Protein AF-A0A855XLE9-F1 (afdb_monomer_lite)

Structure (mmCIF, N/CA/C/O backbone):
data_AF-A0A855XLE9-F1
#
_entry.id   AF-A0A855XLE9-F1
#
loop_
_atom_site.group_PDB
_atom_site.id
_atom_site.type_symbol
_atom_site.label_atom_id
_atom_site.label_alt_id
_atom_site.label_comp_id
_atom_site.label_asym_id
_atom_site.label_entity_id
_atom_site.label_seq_id
_atom_site.pdbx_PDB_ins_code
_atom_site.Cartn_x
_atom_site.Cartn_y
_atom_site.Cartn_z
_atom_site.occupancy
_atom_site.B_iso_or_equiv
_atom_site.auth_seq_id
_atom_site.auth_comp_id
_atom_site.auth_asym_id
_atom_site.auth_atom_id
_atom_site.pdbx_PDB_model_num
ATOM 1 N N . LEU A 1 1 ? -16.270 7.898 1.297 1.00 55.00 1 LEU A N 1
ATOM 2 C CA . LEU A 1 1 ? -15.274 7.518 0.267 1.00 55.00 1 LEU A CA 1
ATOM 3 C C . LEU A 1 1 ? -14.147 8.539 0.316 1.00 55.00 1 LEU A C 1
ATOM 5 O O . LEU A 1 1 ? -14.414 9.713 0.087 1.00 55.00 1 LEU A O 1
ATOM 9 N N .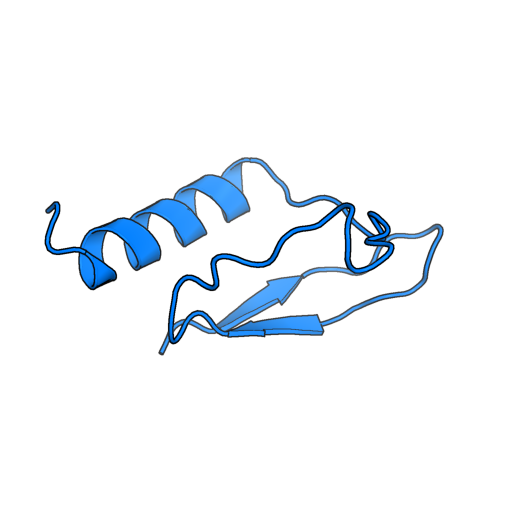 ALA A 1 2 ? -12.941 8.123 0.703 1.00 59.47 2 ALA A N 1
ATOM 10 C CA . ALA A 1 2 ? -11.780 9.007 0.773 1.00 59.47 2 ALA A CA 1
ATOM 11 C C . ALA A 1 2 ? -11.023 8.977 -0.561 1.00 59.47 2 ALA A C 1
ATOM 13 O O . ALA A 1 2 ? -10.678 7.898 -1.040 1.00 59.47 2 ALA A O 1
ATOM 14 N N . ASN A 1 3 ? -10.770 10.154 -1.136 1.00 58.81 3 ASN A N 1
ATOM 15 C CA . ASN A 1 3 ? -9.992 10.316 -2.362 1.00 58.81 3 ASN A CA 1
ATOM 16 C C . ASN A 1 3 ? -8.711 11.083 -2.032 1.00 58.81 3 ASN A C 1
ATOM 18 O O . ASN A 1 3 ? -8.760 12.290 -1.788 1.00 58.81 3 ASN A O 1
ATOM 22 N N . LEU A 1 4 ? -7.567 10.396 -2.031 1.00 67.88 4 LEU A N 1
ATOM 23 C CA . LEU A 1 4 ? -6.268 11.027 -1.794 1.00 67.88 4 LEU A CA 1
ATOM 24 C C . LEU A 1 4 ? -5.474 11.094 -3.101 1.00 67.88 4 LEU A C 1
ATOM 26 O O . LEU A 1 4 ? -5.214 10.065 -3.724 1.00 67.88 4 LEU A O 1
ATOM 30 N N . TRP A 1 5 ? -5.088 12.301 -3.520 1.00 69.38 5 TRP A N 1
ATOM 31 C CA . TRP A 1 5 ? -4.258 12.490 -4.709 1.00 69.38 5 TRP A CA 1
ATOM 32 C C . TRP A 1 5 ? -2.802 12.129 -4.418 1.00 69.38 5 TRP A C 1
ATOM 34 O O . TRP A 1 5 ? -2.164 12.728 -3.550 1.00 69.38 5 TRP A O 1
ATOM 44 N N . ILE A 1 6 ? -2.265 11.180 -5.178 1.00 71.88 6 ILE A N 1
ATOM 45 C CA . ILE A 1 6 ? -0.851 10.825 -5.179 1.00 71.88 6 ILE A CA 1
ATOM 46 C C . ILE A 1 6 ? -0.163 11.564 -6.321 1.00 71.88 6 ILE A C 1
ATOM 48 O O . ILE A 1 6 ? -0.377 11.277 -7.503 1.00 71.88 6 ILE A O 1
ATOM 52 N N . ASN A 1 7 ? 0.729 12.483 -5.947 1.00 67.94 7 A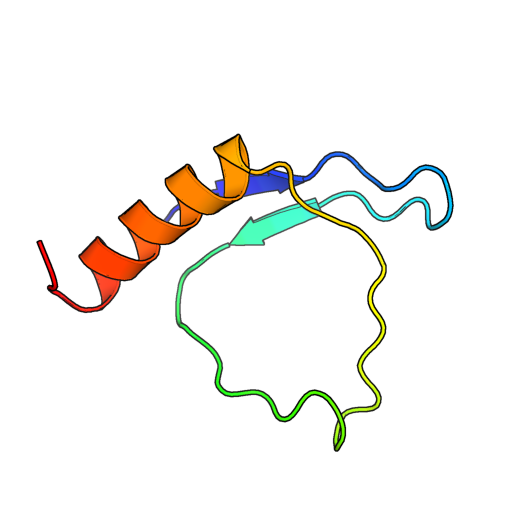SN A N 1
ATOM 53 C CA . ASN A 1 7 ? 1.681 13.062 -6.884 1.00 67.94 7 ASN A CA 1
ATOM 54 C C . ASN A 1 7 ? 2.597 11.975 -7.432 1.00 67.94 7 ASN A C 1
ATOM 56 O O . ASN A 1 7 ? 3.096 11.132 -6.692 1.00 67.94 7 ASN A O 1
ATOM 60 N N . GLY A 1 8 ? 2.811 12.001 -8.739 1.00 64.25 8 GLY A N 1
ATOM 61 C CA . GLY A 1 8 ? 3.503 10.914 -9.406 1.00 64.25 8 GLY A CA 1
ATOM 62 C C . GLY A 1 8 ? 4.993 10.903 -9.148 1.00 64.25 8 GLY A C 1
ATOM 63 O O . GLY A 1 8 ? 5.610 11.957 -8.998 1.00 64.25 8 GLY A O 1
ATOM 64 N N . SER A 1 9 ? 5.557 9.697 -9.115 1.00 67.81 9 SER A N 1
ATOM 65 C CA . SER A 1 9 ? 7.001 9.516 -9.026 1.00 67.81 9 SER A CA 1
ATOM 66 C C . SER A 1 9 ? 7.666 10.067 -10.284 1.00 67.81 9 SER A C 1
ATOM 68 O O . SER A 1 9 ? 7.212 9.813 -11.402 1.00 67.81 9 SER A O 1
ATOM 70 N N . VAL A 1 10 ? 8.780 10.775 -10.101 1.00 64.81 10 VAL A N 1
ATOM 71 C CA . VAL A 1 10 ? 9.609 11.301 -11.196 1.00 64.81 10 VAL A CA 1
ATOM 72 C C . VAL A 1 10 ? 10.174 10.165 -12.059 1.00 64.81 10 VAL A C 1
ATOM 74 O O . VAL A 1 10 ? 10.373 10.353 -13.254 1.00 64.81 10 VAL A O 1
ATOM 77 N N . SER A 1 11 ? 10.392 8.979 -11.482 1.00 68.38 11 SER A N 1
ATOM 78 C CA . SER A 1 11 ? 11.002 7.842 -12.183 1.00 68.38 11 SER A CA 1
ATOM 79 C C . SER A 1 11 ? 10.011 6.957 -12.942 1.00 68.38 11 SER A C 1
ATOM 81 O O . SER A 1 11 ? 10.413 6.291 -13.889 1.00 68.38 11 SER A O 1
ATOM 83 N N . THR A 1 12 ? 8.733 6.932 -12.551 1.00 71.06 12 THR A N 1
ATOM 84 C CA . THR A 1 12 ? 7.721 6.041 -13.158 1.00 71.06 12 THR A CA 1
ATOM 85 C C . THR A 1 12 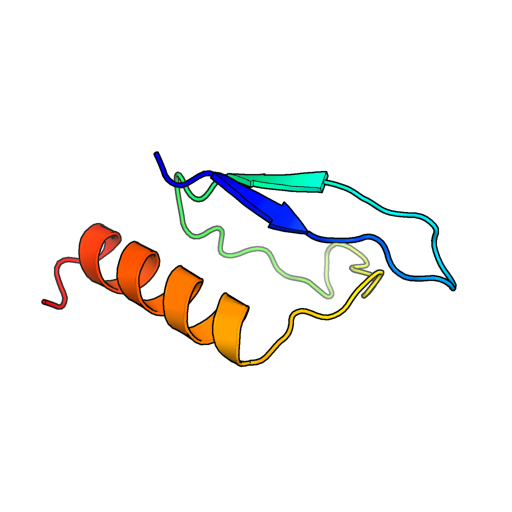? 6.581 6.791 -13.843 1.00 71.06 12 THR A C 1
ATOM 87 O O . THR A 1 12 ? 5.827 6.188 -14.600 1.00 71.06 12 THR A O 1
ATOM 90 N N . GLY A 1 13 ? 6.416 8.093 -13.578 1.00 72.00 13 GLY A N 1
ATOM 91 C CA . GLY A 1 13 ? 5.351 8.927 -14.145 1.00 72.00 13 GLY A CA 1
ATOM 92 C C . GLY A 1 13 ? 3.941 8.628 -13.614 1.00 72.00 13 GLY A C 1
ATOM 93 O O . GLY A 1 13 ? 2.990 9.311 -13.997 1.00 72.00 13 GLY A O 1
ATOM 94 N N . VAL A 1 14 ? 3.784 7.647 -12.720 1.00 71.69 14 VAL A N 1
ATOM 95 C CA . VAL A 1 14 ? 2.478 7.176 -12.238 1.00 71.69 14 VAL A CA 1
ATOM 96 C C . VAL A 1 14 ? 1.854 8.188 -11.278 1.00 71.69 14 VAL A C 1
ATOM 98 O O . VAL A 1 14 ? 2.304 8.308 -10.142 1.00 71.69 14 VAL A O 1
ATOM 101 N N . LYS A 1 15 ? 0.796 8.881 -11.716 1.00 75.19 15 LYS A N 1
ATOM 102 C CA . LYS A 1 15 ? -0.076 9.760 -10.909 1.00 75.19 15 LYS A CA 1
ATOM 103 C C . LYS A 1 15 ? -1.434 9.093 -10.717 1.00 75.19 15 LYS A C 1
ATOM 105 O O . LYS A 1 15 ? -1.906 8.421 -11.631 1.00 75.19 15 LYS A O 1
ATOM 110 N N . GLY A 1 16 ? -2.090 9.300 -9.578 1.00 71.75 16 GLY A N 1
ATOM 111 C CA . GLY A 1 16 ? -3.414 8.711 -9.382 1.00 71.75 16 GLY A CA 1
ATOM 112 C C . GLY A 1 16 ? -4.097 9.079 -8.077 1.00 71.75 16 GLY A C 1
ATOM 113 O O . GLY A 1 16 ? -3.522 9.736 -7.214 1.00 71.75 16 GLY A O 1
ATOM 114 N N . TYR A 1 17 ? -5.341 8.628 -7.945 1.00 71.44 17 TYR A N 1
ATOM 115 C CA . TYR A 1 17 ? -6.101 8.702 -6.703 1.00 71.44 17 TYR A CA 1
ATOM 116 C C . TYR A 1 17 ? -6.058 7.351 -5.997 1.00 71.44 17 TYR A C 1
ATOM 118 O O . TYR A 1 17 ? -6.259 6.315 -6.631 1.00 71.44 17 TYR A O 1
ATOM 126 N N . VAL A 1 18 ? -5.848 7.363 -4.683 1.00 73.31 18 VAL A N 1
ATOM 127 C CA . VAL A 1 18 ? -6.165 6.199 -3.850 1.00 73.31 18 VAL A CA 1
ATOM 128 C C . VAL A 1 18 ? -7.614 6.318 -3.432 1.00 73.31 18 VAL A C 1
ATOM 130 O O . VAL A 1 18 ? -7.992 7.293 -2.780 1.00 73.31 18 VAL A O 1
ATOM 133 N N . VAL A 1 19 ? -8.395 5.310 -3.808 1.00 67.94 19 VAL A N 1
ATOM 134 C CA . VAL A 1 19 ? -9.759 5.114 -3.329 1.00 67.94 19 VAL A CA 1
ATOM 135 C C . VAL A 1 19 ? -9.718 3.975 -2.324 1.00 67.94 19 VAL A C 1
ATOM 137 O O . VAL A 1 19 ? -9.528 2.816 -2.690 1.00 67.94 19 VAL A O 1
ATOM 140 N N . LEU A 1 20 ? -9.880 4.309 -1.047 1.00 68.69 20 LEU A N 1
ATOM 141 C CA . LEU A 1 20 ? -10.073 3.311 -0.001 1.00 68.69 20 LEU A CA 1
ATOM 142 C C . LEU A 1 20 ? -11.578 3.035 0.113 1.00 68.69 20 LEU A C 1
ATOM 144 O O . LEU A 1 20 ? -12.345 3.883 0.571 1.00 68.69 20 LEU A O 1
ATOM 148 N N . TRP A 1 21 ? -12.002 1.864 -0.360 1.00 64.62 21 TRP A N 1
ATOM 149 C CA . TRP A 1 21 ? -13.350 1.323 -0.131 1.00 64.62 21 TRP A CA 1
ATOM 150 C C . TRP A 1 21 ? -13.303 0.004 0.653 1.00 64.62 21 TRP A C 1
ATOM 152 O O . TRP A 1 21 ? -14.203 -0.264 1.442 1.00 64.62 21 TRP A O 1
ATOM 162 N N . GLN A 1 22 ? -12.234 -0.784 0.486 1.00 66.00 22 GLN A N 1
ATOM 163 C CA . GLN A 1 22 ? -11.933 -1.996 1.254 1.00 66.00 22 GLN A CA 1
ATOM 164 C C . GLN A 1 22 ? -10.410 -2.166 1.390 1.00 66.00 22 GLN A C 1
ATOM 166 O O . GLN A 1 22 ? -9.665 -1.798 0.479 1.00 66.00 22 GLN A O 1
ATOM 171 N N . LEU A 1 23 ? -9.947 -2.761 2.495 1.00 70.62 23 LEU A N 1
ATOM 172 C CA . LEU A 1 23 ? -8.559 -3.214 2.646 1.00 70.62 23 LEU A CA 1
ATOM 173 C C . LEU A 1 23 ? -8.398 -4.568 1.957 1.00 70.62 23 LEU A C 1
ATOM 175 O O . LEU A 1 23 ? -8.919 -5.582 2.419 1.00 70.62 23 LEU A O 1
ATOM 179 N N . GLN A 1 24 ? -7.703 -4.583 0.823 1.00 70.44 24 GLN A N 1
ATOM 180 C CA . GLN A 1 24 ? -7.484 -5.809 0.064 1.00 70.44 24 GLN A CA 1
ATOM 181 C C . GLN A 1 24 ? -6.244 -6.543 0.581 1.00 70.44 24 GLN A C 1
ATOM 183 O O . GLN A 1 24 ? -5.133 -6.022 0.529 1.00 70.44 24 GLN A O 1
ATOM 188 N N . ASN A 1 25 ? -6.435 -7.785 1.030 1.00 76.50 25 ASN A N 1
ATOM 189 C CA . ASN A 1 25 ? -5.347 -8.711 1.344 1.00 76.50 25 ASN A CA 1
ATOM 190 C C . ASN A 1 25 ? -4.824 -9.343 0.050 1.00 76.50 25 ASN A C 1
ATOM 192 O O . ASN A 1 25 ? -5.112 -10.500 -0.261 1.00 76.50 25 ASN A O 1
ATOM 196 N N . PHE A 1 26 ? -4.102 -8.563 -0.751 1.00 82.38 26 PHE A N 1
ATOM 197 C CA . PHE A 1 26 ? -3.394 -9.111 -1.899 1.00 82.38 26 PHE A CA 1
ATOM 198 C C . PHE A 1 26 ? -2.024 -9.631 -1.494 1.00 82.38 26 PHE A C 1
ATOM 200 O O . PHE A 1 26 ? -1.244 -8.935 -0.851 1.00 82.38 26 PHE A O 1
ATOM 207 N N . ASP A 1 27 ? -1.710 -10.839 -1.951 1.00 87.00 27 ASP A N 1
ATOM 208 C CA . ASP A 1 27 ? -0.346 -11.343 -1.929 1.00 87.00 27 ASP A CA 1
ATOM 209 C C . ASP A 1 27 ? 0.481 -10.588 -2.978 1.00 87.00 27 ASP A C 1
ATOM 211 O O . ASP A 1 27 ? 0.317 -10.771 -4.189 1.00 87.00 27 ASP A O 1
ATOM 215 N N . TYR A 1 28 ? 1.343 -9.698 -2.491 1.00 89.25 28 TYR A N 1
ATOM 216 C CA . TYR A 1 28 ? 2.221 -8.874 -3.312 1.00 89.25 28 TYR A CA 1
ATOM 217 C C . TYR A 1 28 ? 3.188 -9.721 -4.148 1.00 89.25 28 TYR A C 1
ATOM 219 O O . TYR A 1 28 ? 3.416 -9.420 -5.321 1.00 89.25 28 TYR A O 1
ATOM 227 N N . HIS A 1 29 ? 3.734 -10.796 -3.577 1.00 90.62 29 HIS A N 1
ATOM 228 C CA . HIS A 1 29 ? 4.736 -11.623 -4.243 1.00 90.62 29 HIS A CA 1
ATOM 229 C C . HIS A 1 29 ? 4.098 -12.531 -5.288 1.00 90.62 29 HIS A C 1
ATOM 231 O O . HIS A 1 29 ? 4.548 -12.545 -6.434 1.00 90.62 29 HIS A O 1
ATOM 237 N N . ALA A 1 30 ? 3.003 -13.212 -4.941 1.00 93.94 30 ALA A N 1
ATOM 238 C CA . ALA A 1 30 ? 2.291 -14.082 -5.877 1.00 93.94 30 ALA A CA 1
ATOM 239 C C . ALA A 1 30 ? 1.738 -13.319 -7.094 1.00 93.94 30 ALA A C 1
ATOM 241 O O . ALA A 1 30 ? 1.522 -13.907 -8.153 1.00 93.94 30 ALA A O 1
ATOM 242 N N . ARG A 1 31 ? 1.518 -12.003 -6.962 1.00 88.75 31 ARG A N 1
ATOM 243 C CA . ARG A 1 31 ? 1.030 -11.129 -8.040 1.00 88.75 31 ARG A CA 1
ATOM 244 C C . ARG A 1 31 ? 2.125 -10.346 -8.767 1.00 88.75 31 ARG A C 1
ATOM 246 O O . ARG A 1 31 ? 1.782 -9.506 -9.595 1.00 88.75 31 ARG A O 1
ATOM 253 N N . ASN A 1 32 ? 3.407 -10.618 -8.507 1.00 91.19 32 ASN A N 1
ATOM 254 C CA . ASN A 1 32 ? 4.539 -9.888 -9.097 1.00 91.19 32 ASN A CA 1
ATOM 255 C C . ASN A 1 32 ? 4.431 -8.367 -8.892 1.00 91.19 32 ASN A C 1
ATOM 257 O O . ASN A 1 32 ? 4.603 -7.582 -9.827 1.00 91.19 32 ASN A O 1
ATOM 261 N N . GLY A 1 33 ? 4.087 -7.949 -7.673 1.00 88.25 33 GLY A N 1
ATOM 262 C CA . GLY A 1 33 ? 3.944 -6.541 -7.332 1.00 88.25 33 GLY A CA 1
ATOM 263 C C . GLY A 1 33 ? 5.235 -5.751 -7.567 1.00 88.25 33 GLY A C 1
ATOM 264 O O . GLY A 1 33 ? 6.343 -6.259 -7.376 1.00 88.25 33 GLY A O 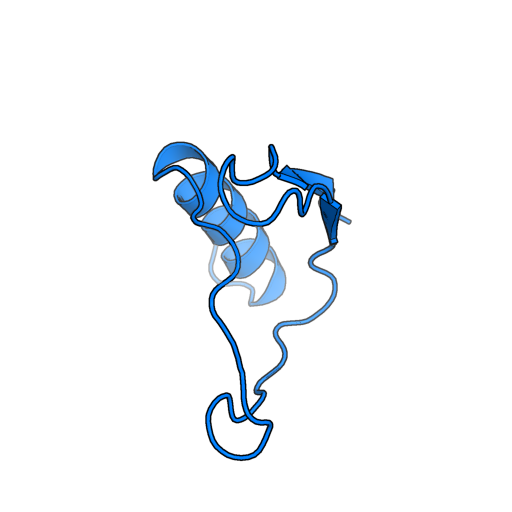1
ATOM 265 N N . VAL A 1 34 ? 5.081 -4.483 -7.956 1.00 88.12 34 VAL A N 1
ATOM 266 C CA . VAL A 1 34 ? 6.187 -3.536 -8.152 1.00 88.12 34 VAL A CA 1
ATOM 267 C C . VAL A 1 34 ? 5.863 -2.226 -7.443 1.00 88.12 34 VAL A C 1
ATOM 269 O O . VAL A 1 34 ? 4.784 -1.659 -7.624 1.00 88.12 34 VAL A O 1
ATOM 272 N N . ILE A 1 35 ? 6.814 -1.713 -6.661 1.00 86.06 35 ILE A N 1
ATOM 273 C CA . ILE A 1 35 ? 6.705 -0.390 -6.042 1.00 86.06 35 ILE A CA 1
ATOM 274 C C . ILE A 1 35 ? 6.987 0.668 -7.110 1.00 86.06 35 ILE A C 1
ATOM 276 O O . ILE A 1 35 ? 8.116 0.814 -7.571 1.00 86.06 35 ILE A O 1
ATOM 280 N N . VAL A 1 36 ? 5.957 1.423 -7.494 1.00 81.94 36 VAL A N 1
ATOM 281 C CA . VAL A 1 36 ? 6.062 2.468 -8.529 1.00 81.94 36 VAL A CA 1
ATOM 282 C C . VAL A 1 36 ? 6.132 3.885 -7.964 1.00 81.94 36 VAL A C 1
ATOM 284 O O . VAL A 1 36 ? 6.466 4.818 -8.694 1.00 81.94 36 VAL A O 1
ATOM 287 N N . ASN A 1 37 ? 5.806 4.076 -6.683 1.00 80.81 37 ASN A N 1
ATOM 288 C CA . ASN A 1 37 ? 5.818 5.380 -6.026 1.00 80.81 37 ASN A CA 1
ATOM 289 C C . ASN A 1 37 ? 5.843 5.232 -4.496 1.00 80.81 37 ASN A C 1
ATOM 291 O O . ASN A 1 37 ? 5.524 4.166 -3.971 1.00 80.81 37 ASN A O 1
ATOM 295 N N . HIS A 1 38 ? 6.175 6.315 -3.797 1.00 80.75 38 HIS A N 1
ATOM 296 C CA . HIS A 1 38 ? 6.150 6.397 -2.340 1.00 80.75 38 HIS A CA 1
ATOM 297 C C . HIS A 1 38 ? 5.238 7.533 -1.883 1.00 80.7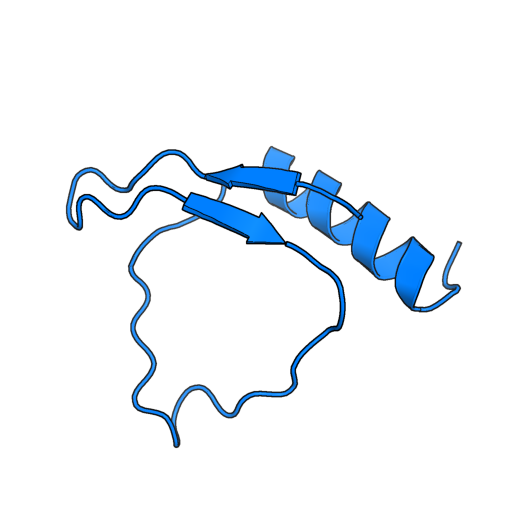5 38 HIS A C 1
ATOM 299 O O . HIS A 1 38 ? 5.118 8.570 -2.536 1.00 80.75 38 HIS A O 1
ATOM 305 N N . LEU A 1 39 ? 4.599 7.333 -0.734 1.00 79.00 39 LEU A N 1
ATOM 306 C CA . LEU A 1 39 ? 3.779 8.347 -0.086 1.00 79.00 39 LEU A CA 1
ATOM 307 C C . LEU A 1 39 ? 4.591 9.123 0.942 1.00 79.00 39 LEU A C 1
ATOM 309 O O . LEU A 1 39 ? 5.470 8.573 1.601 1.00 79.00 39 LEU A O 1
ATOM 313 N N . SER A 1 40 ? 4.246 10.397 1.124 1.00 83.44 40 SER A N 1
ATOM 314 C CA . SER A 1 40 ? 4.756 11.153 2.266 1.00 83.44 40 SER A CA 1
ATOM 315 C C . SER A 1 40 ? 4.166 10.617 3.573 1.00 83.44 40 SER A C 1
ATOM 317 O O . SER A 1 40 ? 3.025 10.153 3.612 1.00 83.44 40 SER A O 1
ATOM 319 N N . GLU A 1 41 ? 4.904 10.759 4.670 1.00 86.75 41 GLU A N 1
ATOM 320 C CA . GLU A 1 41 ? 4.439 10.349 6.000 1.00 86.75 41 GLU A CA 1
ATOM 321 C C . GLU A 1 41 ? 3.119 11.040 6.395 1.00 86.75 41 GLU A C 1
ATOM 323 O O . GLU A 1 41 ? 2.226 10.422 6.975 1.00 86.75 41 GLU A O 1
ATOM 328 N N . LYS A 1 42 ? 2.948 12.314 6.010 1.00 85.25 42 LYS A N 1
ATOM 329 C CA . LYS A 1 42 ? 1.698 13.064 6.209 1.00 85.25 42 LYS A CA 1
ATOM 330 C C . LYS A 1 42 ? 0.507 12.369 5.544 1.00 85.25 42 LYS A C 1
ATOM 332 O O . LYS A 1 42 ? -0.555 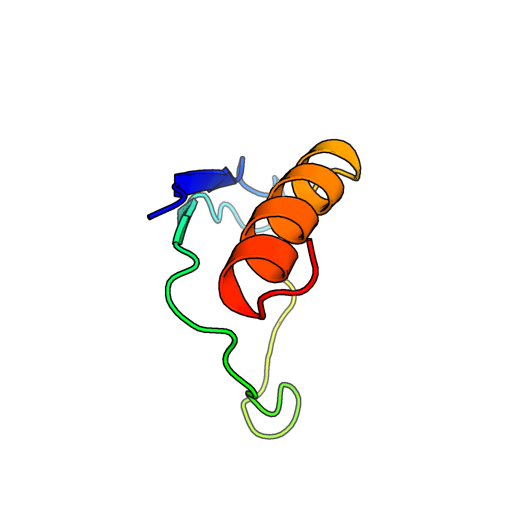12.273 6.149 1.00 85.25 42 LYS A O 1
ATOM 337 N N . MET A 1 43 ? 0.686 11.883 4.317 1.00 82.62 43 MET A N 1
ATOM 338 C CA . MET A 1 43 ? -0.365 11.182 3.576 1.00 82.62 43 MET A CA 1
ATOM 339 C C . MET A 1 43 ? -0.671 9.816 4.189 1.00 82.62 43 MET A C 1
ATOM 341 O O . MET A 1 43 ? -1.837 9.446 4.276 1.00 82.62 43 MET A O 1
ATOM 345 N N . ILE A 1 44 ? 0.347 9.097 4.675 1.00 85.44 44 ILE A N 1
ATOM 346 C CA . ILE A 1 44 ? 0.149 7.824 5.385 1.00 85.44 44 ILE A CA 1
ATOM 347 C C . ILE A 1 44 ? -0.706 8.036 6.640 1.00 85.44 44 ILE A C 1
ATOM 349 O O . ILE A 1 44 ? -1.665 7.298 6.847 1.00 85.44 44 ILE A O 1
ATOM 353 N N . LYS A 1 45 ? -0.434 9.081 7.435 1.00 88.06 45 LYS A N 1
ATOM 354 C CA . LYS A 1 45 ? -1.241 9.410 8.627 1.00 88.06 45 LYS A CA 1
ATOM 355 C C . LYS A 1 45 ? -2.709 9.687 8.286 1.00 88.06 45 LYS A C 1
ATOM 357 O O . LYS A 1 45 ? -3.590 9.243 9.014 1.00 88.06 45 LYS A O 1
ATOM 362 N N . GLN A 1 46 ? -2.977 10.363 7.168 1.00 83.81 46 GLN A N 1
ATOM 363 C CA . GLN A 1 46 ? -4.347 10.593 6.691 1.00 83.81 46 GLN A CA 1
ATOM 364 C C . GLN A 1 46 ? -5.031 9.290 6.251 1.00 83.81 46 GLN A C 1
ATOM 366 O O . GLN A 1 46 ? -6.189 9.066 6.584 1.00 83.81 46 GLN A O 1
ATOM 371 N N . LEU A 1 47 ? -4.319 8.406 5.542 1.00 83.00 47 LEU A N 1
ATOM 372 C CA . LEU A 1 47 ? -4.857 7.098 5.145 1.00 83.00 47 LEU A CA 1
ATOM 373 C C . LEU A 1 47 ? -5.165 6.213 6.356 1.00 83.00 47 LEU A C 1
ATOM 375 O O . LEU A 1 47 ? -6.188 5.534 6.357 1.00 83.00 47 LEU A O 1
ATOM 379 N N . GLN A 1 48 ? -4.319 6.250 7.388 1.00 86.19 48 GLN A N 1
ATOM 380 C CA . GLN A 1 48 ? -4.517 5.470 8.609 1.00 86.19 48 GLN A CA 1
ATOM 381 C C . GLN A 1 48 ? -5.813 5.851 9.335 1.00 86.19 48 GLN A C 1
ATOM 383 O O . GLN A 1 48 ? -6.497 4.966 9.836 1.00 86.19 48 GLN A O 1
ATOM 388 N N . GLN A 1 49 ? -6.180 7.136 9.352 1.00 84.88 49 GLN A N 1
ATOM 389 C CA . GLN A 1 49 ? -7.453 7.583 9.930 1.00 84.88 49 GLN A CA 1
ATOM 390 C C . GLN A 1 49 ? -8.641 6.956 9.195 1.00 84.88 49 GLN A C 1
ATOM 392 O O . GLN A 1 49 ? -9.472 6.312 9.820 1.00 84.88 49 GLN A O 1
ATOM 397 N N . TYR A 1 50 ? -8.659 7.021 7.860 1.00 83.44 50 TYR A N 1
ATOM 398 C CA . TYR A 1 50 ? -9.727 6.393 7.075 1.00 83.44 50 TYR A CA 1
ATOM 399 C C . TYR A 1 50 ? -9.792 4.874 7.259 1.00 83.44 50 TYR A C 1
ATOM 401 O O . TYR A 1 50 ? -10.873 4.294 7.215 1.00 83.44 50 TYR A O 1
ATOM 409 N N . VAL A 1 51 ? -8.642 4.222 7.442 1.00 83.12 51 VAL A N 1
ATOM 410 C CA . VAL A 1 51 ? -8.581 2.791 7.751 1.00 83.12 51 VAL A CA 1
ATOM 411 C C . VAL A 1 51 ? -9.200 2.499 9.115 1.00 83.12 51 VAL A C 1
ATOM 413 O O . VAL A 1 51 ? -10.006 1.577 9.205 1.00 83.12 51 VAL A O 1
ATOM 416 N N . ASN A 1 52 ? -8.860 3.275 10.145 1.00 85.38 52 ASN A N 1
ATOM 417 C CA . ASN A 1 52 ? -9.407 3.118 11.492 1.00 85.38 52 ASN A CA 1
ATOM 418 C C . ASN A 1 52 ? -10.936 3.265 11.498 1.00 85.38 52 ASN A C 1
ATOM 420 O O . ASN A 1 52 ? -11.615 2.395 12.047 1.00 85.38 52 ASN A O 1
ATOM 424 N N . ASP A 1 53 ? -11.462 4.266 10.784 1.00 82.62 53 ASP A N 1
ATOM 425 C CA . ASP A 1 53 ? -12.905 4.466 10.596 1.00 82.62 53 ASP A CA 1
ATOM 426 C C . ASP A 1 53 ? -13.566 3.242 9.927 1.00 82.62 53 ASP A C 1
ATOM 428 O O . ASP A 1 53 ? -14.661 2.826 10.300 1.00 82.62 53 ASP A O 1
ATOM 432 N N . MET A 1 54 ? -12.902 2.624 8.938 1.00 80.56 54 MET A N 1
ATOM 433 C CA . MET A 1 54 ? -13.433 1.450 8.224 1.00 80.56 54 MET A CA 1
ATOM 434 C C . MET A 1 54 ? -13.470 0.180 9.074 1.00 80.56 54 MET A C 1
ATOM 436 O O . MET A 1 54 ? -14.314 -0.682 8.829 1.00 80.56 54 MET A O 1
ATOM 440 N N . VAL A 1 55 ? -12.547 0.034 10.027 1.00 84.19 55 VAL A N 1
ATOM 441 C CA . VAL A 1 55 ? -12.458 -1.157 10.888 1.00 84.19 55 VAL A CA 1
ATOM 442 C C . VAL A 1 55 ? -13.106 -0.955 12.262 1.00 84.19 55 VAL A C 1
ATOM 444 O O . VAL A 1 55 ? -13.105 -1.889 13.059 1.00 84.19 55 VAL A O 1
ATOM 447 N N . GLY A 1 56 ? -13.678 0.225 12.530 1.00 80.06 56 GLY A N 1
ATOM 448 C CA . GLY A 1 56 ? -14.352 0.549 13.792 1.00 80.06 56 GLY A CA 1
ATOM 449 C C . GLY A 1 56 ? -13.405 0.716 14.985 1.00 80.06 56 GLY A C 1
ATOM 450 O O . GLY A 1 56 ? -13.829 0.532 16.123 1.00 80.06 56 GLY A O 1
ATOM 451 N N . ASN A 1 57 ? -12.131 1.030 14.727 1.00 73.69 57 ASN A N 1
ATOM 452 C CA . ASN A 1 57 ? -11.115 1.284 15.752 1.00 73.69 57 ASN A CA 1
ATOM 453 C C . ASN A 1 57 ? -10.947 2.799 15.953 1.00 73.69 57 ASN A C 1
ATOM 455 O O . ASN A 1 57 ? -9.886 3.341 15.630 1.00 73.69 57 ASN A O 1
ATOM 459 N N . GLU A 1 58 ? -12.008 3.471 16.407 1.00 59.12 58 GLU A N 1
ATOM 460 C CA . GLU A 1 58 ? -11.969 4.895 16.791 1.00 59.12 58 GLU A CA 1
ATOM 461 C C . GLU A 1 58 ? -11.147 5.123 18.070 1.00 59.12 58 GLU A C 1
ATOM 463 O O . GLU A 1 58 ? -11.378 4.402 19.071 1.00 59.12 58 GLU A O 1
#

pLDDT: mean 77.18, std 9.5, range [55.0, 93.94]

Organism: Limosilactobacillus reuteri (NCBI:txid1598)

Radius of gyration: 12.88 Å; chains: 1; bounding box: 26×27×31 Å

Foldseek 3Di:
DDWDWDDFDPVQRDTGTDDPPDDDPDDCVVVVHDDRDDDDPVVVVVVVVVVCVVVVND

Sequence (58 aa):
LANLWINGSVSTGVKGYVVLWQLQNFDYHARNGVIVNHLSEKMIKQLQQYVNDMVGNE

Secondary structure (DSSP, 8-state):
-EEEEEPPPTTT---EEEEESS-----TTTTT--------HHHHHHHHHHHHHHHT--